Protein AF-A0AAE0QGV6-F1 (afdb_monomer_lite)

Sequence (103 aa):
AIHGFRETERLQWGGVCAGVVERLRATAFPEGGPLLGPVHVLDLDKAGFIKPHVDSVKFCGSTISGLCLLSDSVMRLVSVENSADWACLLLQRRSLYILSVSV

pLDDT: me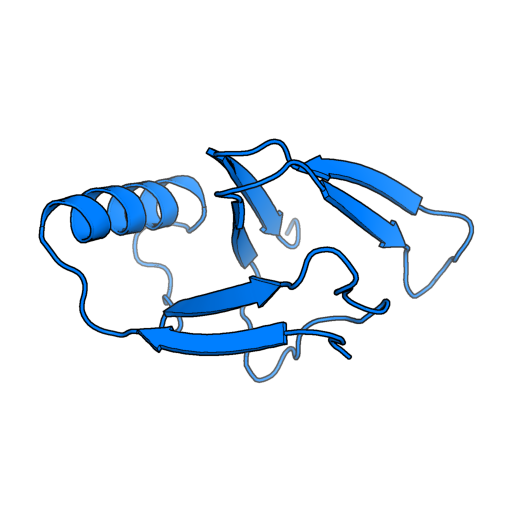an 92.51, std 8.09, range [51.16, 98.56]

Organism: NCBI:txid175788

Foldseek 3Di:
DKDQKDKDWDPDDDPVVVVVVVVQCPVADDPPDDDQDGDMDMDHDPPIDDDDDDDDCVRDPQKDKDFAADAKDKDKDADPVDRVDIDIDTRGHGDMDMHGDDD

Secondary structure (DSSP, 8-state):
-EEEEEEEEES---HHHHHHHHHHHHHHS-TTPPPPSSEEEEEEEEEEEE-S----TTT--SEEEEE--SS-EEEEEE-SS-TT-EEEEEE-TT-EEEEE---

Structure (mmCIF, N/CA/C/O backbone):
data_AF-A0AAE0QGV6-F1
#
_entry.id   AF-A0AAE0QGV6-F1
#
loop_
_atom_site.group_PDB
_atom_site.id
_atom_site.type_symbol
_atom_site.label_atom_id
_atom_site.label_alt_id
_atom_site.label_comp_id
_atom_site.label_asym_id
_atom_site.label_entity_id
_atom_site.label_seq_id
_atom_site.pdbx_PDB_ins_code
_atom_site.Cartn_x
_atom_site.Cartn_y
_atom_site.Cartn_z
_atom_site.occupancy
_atom_site.B_iso_or_equiv
_atom_site.auth_seq_id
_atom_site.auth_comp_id
_atom_site.auth_asym_id
_atom_site.auth_atom_id
_atom_site.pdbx_PDB_model_num
ATOM 1 N N . ALA A 1 1 ? 3.467 10.095 -10.476 1.00 89.25 1 ALA A N 1
ATOM 2 C CA . ALA A 1 1 ? 3.938 8.715 -10.223 1.00 89.25 1 ALA A CA 1
ATOM 3 C C . ALA A 1 1 ? 2.818 7.703 -10.450 1.00 89.25 1 ALA A C 1
ATOM 5 O O . ALA A 1 1 ? 3.051 6.682 -11.085 1.00 89.25 1 ALA A O 1
ATOM 6 N N . ILE A 1 2 ? 1.605 8.007 -9.986 1.00 97.19 2 ILE A N 1
ATOM 7 C CA . ILE A 1 2 ? 0.435 7.135 -10.087 1.00 97.19 2 ILE A CA 1
ATOM 8 C C . ILE A 1 2 ? -0.465 7.599 -11.242 1.00 97.19 2 ILE A C 1
ATOM 10 O O . ILE A 1 2 ? -0.553 8.797 -11.514 1.00 97.19 2 ILE A O 1
ATOM 14 N N . HIS A 1 3 ? -1.088 6.660 -11.949 1.00 98.31 3 HIS A N 1
ATOM 15 C CA . HIS A 1 3 ? -1.965 6.894 -13.095 1.00 98.31 3 HIS A CA 1
ATOM 16 C C . HIS A 1 3 ? -3.287 6.145 -12.908 1.00 98.31 3 HIS A C 1
ATOM 18 O O . HIS A 1 3 ? -3.278 5.023 -12.412 1.00 98.31 3 HIS A O 1
ATOM 24 N N . GLY A 1 4 ? -4.405 6.750 -13.328 1.00 98.06 4 GLY A N 1
ATOM 25 C CA . GLY A 1 4 ? -5.735 6.135 -13.222 1.00 98.06 4 GLY A CA 1
ATOM 26 C C . GLY A 1 4 ? -6.139 5.868 -11.773 1.00 98.06 4 GLY A C 1
ATOM 27 O O . GLY A 1 4 ? -6.418 4.729 -11.417 1.00 98.06 4 GLY A O 1
ATOM 28 N N . PHE A 1 5 ? -6.102 6.896 -10.923 1.00 98.50 5 PHE A N 1
ATOM 29 C CA . PHE A 1 5 ? -6.325 6.741 -9.489 1.00 98.50 5 PHE A CA 1
ATOM 30 C C . PHE A 1 5 ? -7.142 7.884 -8.896 1.00 98.50 5 PHE A C 1
ATOM 32 O O . PHE A 1 5 ? -7.211 8.980 -9.457 1.00 98.50 5 PHE A O 1
ATOM 39 N N . ARG A 1 6 ? -7.710 7.622 -7.722 1.00 98.31 6 ARG A N 1
ATOM 40 C CA . ARG A 1 6 ? -8.197 8.631 -6.780 1.00 98.31 6 ARG A CA 1
ATOM 41 C C . ARG A 1 6 ? -7.668 8.297 -5.392 1.00 98.31 6 ARG A C 1
ATOM 43 O O . ARG A 1 6 ? -7.422 7.133 -5.085 1.00 98.31 6 ARG A O 1
ATOM 50 N N . GLU A 1 7 ? -7.509 9.303 -4.548 1.00 97.94 7 GLU A N 1
ATOM 51 C CA . GLU A 1 7 ? -6.956 9.111 -3.211 1.00 97.94 7 GLU A CA 1
ATOM 52 C C . GLU A 1 7 ? -7.643 9.986 -2.168 1.00 97.94 7 GLU A C 1
ATOM 54 O O . GLU A 1 7 ? -8.290 10.987 -2.481 1.00 97.94 7 GLU A O 1
ATOM 59 N N . THR A 1 8 ? -7.520 9.575 -0.912 1.00 96.75 8 THR A N 1
ATOM 60 C CA . THR A 1 8 ? -7.916 10.365 0.250 1.00 96.75 8 THR A CA 1
ATOM 61 C C . THR A 1 8 ? -6.993 10.043 1.406 1.00 96.75 8 THR A C 1
ATOM 63 O O . THR A 1 8 ? -6.442 8.951 1.514 1.00 96.75 8 THR A O 1
ATOM 66 N N . GLU A 1 9 ? -6.907 10.975 2.335 1.00 96.19 9 GLU A N 1
ATOM 67 C CA . GLU A 1 9 ? -6.270 10.766 3.621 1.00 96.19 9 GLU A CA 1
ATOM 68 C C . GLU A 1 9 ? -7.333 10.635 4.715 1.00 96.19 9 GLU A C 1
ATOM 70 O O . GLU A 1 9 ? -8.349 11.337 4.701 1.00 96.19 9 GLU A O 1
ATOM 75 N N . ARG A 1 10 ? -7.150 9.694 5.648 1.00 94.38 10 ARG A N 1
ATOM 76 C CA . ARG A 1 10 ? -8.118 9.406 6.714 1.00 94.38 10 ARG A CA 1
ATOM 77 C C . ARG A 1 10 ? -7.448 9.358 8.082 1.00 94.38 10 ARG A C 1
ATOM 79 O O . ARG A 1 10 ? -6.570 8.540 8.344 1.00 94.38 10 ARG A O 1
ATOM 86 N N . LEU A 1 11 ? -7.928 10.219 8.978 1.00 91.12 11 LEU A N 1
ATOM 87 C CA . LEU A 1 11 ? -7.581 10.198 10.404 1.00 91.12 11 LEU A CA 1
ATOM 88 C C . LEU A 1 11 ? -8.536 9.322 11.216 1.00 91.12 11 LEU A C 1
ATOM 90 O O . LEU A 1 11 ? -8.120 8.654 12.157 1.00 91.12 11 LEU A O 1
ATOM 94 N N . GLN A 1 12 ? -9.819 9.338 10.857 1.00 91.75 12 GLN A N 1
ATOM 95 C CA . GLN A 1 12 ? -10.884 8.693 11.616 1.00 91.75 12 GLN A CA 1
ATOM 96 C C . GLN A 1 12 ? -11.439 7.490 10.862 1.00 91.75 12 GLN A C 1
ATOM 98 O O . GLN A 1 12 ? -11.649 7.540 9.648 1.00 91.75 12 GLN A O 1
ATOM 103 N N . TRP A 1 13 ? -11.711 6.427 11.613 1.00 93.25 13 TRP A N 1
ATOM 104 C CA . TRP A 1 13 ? -12.190 5.150 11.105 1.00 93.25 13 TRP A CA 1
ATOM 105 C C . TRP A 1 13 ? -13.393 4.686 11.927 1.00 93.25 13 TRP A C 1
ATOM 107 O O . TRP A 1 13 ? -13.405 4.829 13.148 1.00 93.25 13 TRP A O 1
ATOM 117 N N . GLY A 1 14 ? -14.402 4.109 11.269 1.00 93.69 14 GLY A N 1
ATOM 118 C CA . GLY A 1 14 ? -15.489 3.421 11.974 1.00 93.69 14 GLY A CA 1
ATOM 119 C C . GLY A 1 14 ? -14.970 2.194 12.732 1.00 93.69 14 GLY A C 1
ATOM 120 O O . GLY A 1 14 ? -13.919 1.658 12.383 1.00 93.69 14 GLY A O 1
ATOM 121 N N . GLY A 1 15 ? -15.715 1.719 13.737 1.00 91.38 15 GLY A N 1
ATOM 122 C CA . GLY A 1 15 ? -15.226 0.716 14.699 1.00 91.38 15 GLY A CA 1
ATOM 123 C C . GLY A 1 15 ? -14.606 -0.546 14.080 1.00 91.38 15 GLY A C 1
ATOM 124 O O . GLY A 1 15 ? -13.541 -0.980 14.510 1.00 91.38 15 GLY A O 1
ATOM 125 N N . VAL A 1 16 ? -15.210 -1.095 13.019 1.00 91.44 16 VAL A N 1
ATOM 126 C CA . VAL A 1 16 ? -14.667 -2.274 12.315 1.00 91.44 16 VAL A CA 1
ATOM 127 C C . VAL A 1 16 ? -13.317 -1.967 11.657 1.00 91.44 16 VAL A C 1
ATOM 129 O O . VAL A 1 16 ? -12.360 -2.721 11.829 1.00 91.44 16 VAL A O 1
ATOM 132 N N . CYS A 1 17 ? -13.214 -0.854 10.926 1.00 93.50 17 CYS A N 1
ATOM 133 C CA . CYS A 1 17 ? -11.976 -0.466 10.249 1.00 93.50 17 CYS A CA 1
ATOM 134 C C . CYS A 1 17 ? -10.889 -0.060 11.245 1.00 93.50 17 CYS A C 1
ATOM 136 O O . CYS A 1 17 ? -9.728 -0.390 11.028 1.00 93.50 17 CYS A O 1
ATOM 138 N N . ALA A 1 18 ? -11.262 0.592 12.350 1.00 93.25 18 ALA A N 1
ATOM 139 C CA . ALA A 1 18 ? -10.331 0.960 13.409 1.00 93.25 18 ALA A CA 1
ATOM 140 C C . ALA A 1 18 ? -9.592 -0.277 13.940 1.00 93.25 18 ALA A C 1
ATOM 142 O O . ALA A 1 18 ? -8.366 -0.287 13.965 1.00 93.25 18 ALA A O 1
ATOM 143 N N . GLY A 1 19 ? -10.309 -1.369 14.233 1.00 94.31 19 GLY A N 1
ATOM 144 C CA . GLY A 1 19 ? -9.681 -2.620 14.669 1.00 94.31 19 GLY A CA 1
ATOM 145 C C . 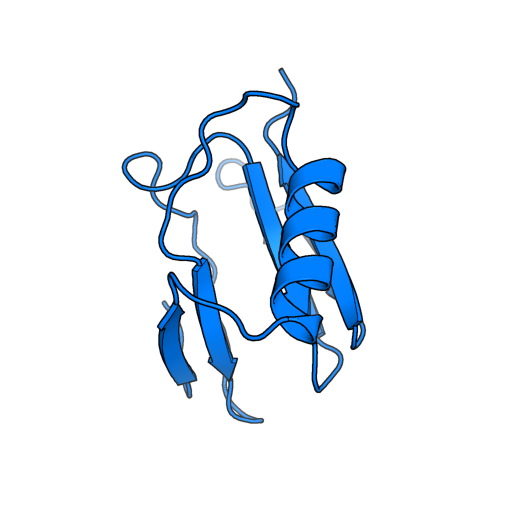GLY A 1 19 ? -8.716 -3.225 13.639 1.00 94.31 19 GLY A C 1
ATOM 146 O O . GLY A 1 19 ? -7.688 -3.784 14.009 1.00 94.31 19 GLY A O 1
ATOM 147 N N . VAL A 1 20 ? -9.004 -3.099 12.339 1.00 94.44 20 VAL A N 1
ATOM 148 C CA . VAL A 1 20 ? -8.093 -3.566 11.275 1.00 94.44 20 VAL A CA 1
ATOM 149 C C . VAL A 1 20 ? -6.833 -2.703 11.208 1.00 94.44 20 VAL A C 1
ATOM 151 O O . VAL A 1 20 ? -5.733 -3.249 11.124 1.00 94.44 20 VAL A O 1
ATOM 154 N N . VAL A 1 21 ? -6.987 -1.379 11.265 1.00 93.12 21 VAL A N 1
ATOM 155 C CA . VAL A 1 21 ? -5.871 -0.423 11.233 1.00 93.12 21 VAL A CA 1
ATOM 156 C C . VAL A 1 21 ? -4.965 -0.601 12.454 1.00 93.12 21 VAL A C 1
ATOM 158 O O . VAL A 1 21 ? -3.748 -0.600 12.301 1.00 93.12 21 VAL A O 1
ATOM 161 N N . GLU A 1 22 ? -5.525 -0.840 13.640 1.00 91.81 22 GLU A N 1
ATOM 162 C CA . GLU A 1 22 ? -4.735 -1.128 14.845 1.00 91.81 22 GLU A CA 1
ATOM 163 C C . GLU A 1 22 ? -3.946 -2.438 14.731 1.00 91.81 22 GLU A C 1
ATOM 165 O O . GLU A 1 22 ? -2.761 -2.475 15.058 1.00 91.81 22 GLU A O 1
ATOM 170 N N . ARG A 1 23 ? -4.538 -3.507 14.177 1.00 93.31 23 ARG A N 1
ATOM 171 C CA . ARG A 1 23 ? -3.785 -4.748 13.916 1.00 93.31 23 ARG A CA 1
ATOM 172 C C . ARG A 1 23 ? -2.659 -4.544 12.908 1.00 93.31 23 ARG A C 1
ATOM 174 O O . ARG A 1 23 ? -1.579 -5.093 13.103 1.00 93.31 23 ARG A O 1
ATOM 181 N N . LEU A 1 24 ? -2.901 -3.776 11.843 1.00 93.19 24 LEU A N 1
ATOM 182 C CA . LEU A 1 24 ? -1.858 -3.407 10.883 1.00 93.19 24 LEU A CA 1
ATOM 183 C C . LEU A 1 24 ? -0.711 -2.704 11.607 1.00 93.19 24 LEU A C 1
ATOM 185 O O . LEU A 1 24 ? 0.438 -3.111 11.449 1.00 93.19 24 LEU A O 1
ATOM 189 N N . ARG A 1 25 ? -1.032 -1.695 12.426 1.00 91.81 25 ARG A N 1
ATOM 190 C CA . ARG A 1 25 ? -0.054 -0.922 13.198 1.00 91.81 25 ARG A CA 1
ATOM 191 C C . ARG A 1 25 ? 0.795 -1.823 14.088 1.00 91.81 25 ARG A C 1
ATOM 193 O O . ARG A 1 25 ? 2.011 -1.809 13.953 1.00 91.81 25 ARG A O 1
ATOM 200 N N . ALA A 1 26 ? 0.151 -2.661 14.896 1.00 92.31 26 ALA A N 1
ATOM 201 C CA . ALA A 1 26 ? 0.823 -3.592 15.801 1.00 92.31 26 ALA A CA 1
ATOM 202 C C . ALA A 1 26 ? 1.667 -4.660 15.080 1.00 92.31 26 ALA A C 1
ATOM 204 O O . ALA A 1 26 ? 2.625 -5.170 15.648 1.00 92.31 26 ALA A O 1
ATOM 205 N N . THR A 1 27 ? 1.311 -5.020 13.842 1.00 93.38 27 THR A N 1
ATOM 206 C CA . THR A 1 27 ? 2.048 -6.029 13.061 1.00 93.38 27 THR A CA 1
ATOM 207 C C . THR A 1 27 ? 3.254 -5.431 12.341 1.00 93.38 27 THR A C 1
ATOM 209 O O . THR A 1 27 ? 4.288 -6.080 12.231 1.00 93.38 27 THR A O 1
ATOM 212 N N . ALA A 1 28 ? 3.107 -4.225 11.789 1.00 92.19 28 ALA A N 1
ATOM 213 C CA . ALA A 1 28 ? 4.086 -3.659 10.867 1.00 92.19 28 ALA A CA 1
ATOM 214 C C . ALA A 1 28 ? 5.046 -2.657 11.509 1.00 92.19 28 ALA A C 1
ATOM 216 O O . ALA A 1 28 ? 6.129 -2.438 10.974 1.00 92.19 28 ALA A O 1
ATOM 217 N N . PHE A 1 29 ? 4.663 -2.037 12.624 1.00 90.19 29 PHE A N 1
ATOM 218 C CA . PHE A 1 29 ? 5.445 -0.982 13.254 1.00 90.19 29 PHE A CA 1
ATOM 219 C C . PHE A 1 29 ? 5.840 -1.388 14.677 1.00 90.19 29 PHE A C 1
ATOM 221 O O . PHE A 1 29 ? 5.053 -2.039 15.366 1.00 90.19 29 PHE A O 1
ATOM 228 N N . PRO A 1 30 ? 7.048 -1.012 15.133 1.00 85.69 30 PRO A N 1
ATOM 229 C CA . PRO A 1 30 ? 7.478 -1.287 16.496 1.00 85.69 30 PRO A CA 1
ATOM 230 C C . PRO A 1 30 ? 6.567 -0.581 17.503 1.00 85.69 30 PRO A C 1
ATOM 232 O O . PRO A 1 30 ? 6.096 0.536 17.269 1.00 85.69 30 PRO A O 1
ATOM 235 N N . GLU A 1 31 ? 6.346 -1.230 18.643 1.00 82.44 31 GLU A N 1
ATOM 236 C CA . GLU A 1 31 ? 5.538 -0.676 19.725 1.00 82.44 31 GLU A CA 1
ATOM 237 C C . GLU A 1 31 ? 6.123 0.661 20.208 1.00 82.44 31 GLU A C 1
ATOM 239 O O . GLU A 1 31 ? 7.329 0.798 20.408 1.00 82.44 31 GLU A O 1
ATOM 244 N N . GLY A 1 32 ? 5.269 1.680 20.341 1.00 74.44 32 GLY A N 1
ATOM 245 C CA . GLY A 1 32 ? 5.690 3.036 20.710 1.00 74.44 32 GLY A CA 1
ATOM 246 C C . GLY A 1 32 ? 6.435 3.812 19.613 1.00 74.44 32 GLY A C 1
ATOM 247 O O . GLY A 1 32 ? 6.818 4.959 19.845 1.00 74.44 32 GLY A O 1
ATOM 248 N N . GLY A 1 33 ? 6.629 3.232 18.423 1.00 74.50 33 GLY A N 1
ATOM 249 C CA . GLY A 1 33 ? 7.210 3.926 17.277 1.00 74.50 33 GLY A CA 1
ATOM 250 C C . GLY A 1 33 ? 6.306 5.054 16.755 1.00 74.50 33 GLY A C 1
ATOM 251 O O . GLY A 1 33 ? 5.077 4.946 16.828 1.00 74.50 33 GLY A O 1
ATOM 252 N N . PRO A 1 34 ? 6.876 6.145 16.207 1.00 75.00 34 PRO A N 1
ATOM 253 C CA . PRO A 1 34 ? 6.083 7.231 15.650 1.00 75.00 34 PRO A CA 1
ATOM 254 C C . PRO A 1 34 ? 5.306 6.736 14.427 1.00 75.00 34 PRO A C 1
ATOM 256 O O . PRO A 1 34 ? 5.885 6.345 13.414 1.00 75.00 34 PRO A O 1
ATOM 259 N N . LEU A 1 35 ? 3.979 6.782 14.515 1.00 80.69 35 LEU A N 1
ATOM 260 C CA . LEU A 1 35 ? 3.104 6.554 13.374 1.00 80.69 35 LEU A CA 1
ATOM 261 C C . LEU A 1 35 ? 2.846 7.889 12.685 1.00 80.69 35 LEU A C 1
ATOM 263 O O . LEU A 1 35 ? 2.279 8.808 13.279 1.00 80.69 35 LEU A O 1
ATOM 267 N N . LEU A 1 36 ? 3.248 7.986 11.421 1.00 78.56 36 LEU A N 1
ATOM 268 C CA . LEU A 1 36 ? 2.882 9.118 10.582 1.00 78.56 36 LEU A CA 1
ATOM 269 C C . LEU A 1 36 ? 1.383 9.023 10.274 1.00 78.56 36 LEU A C 1
ATOM 271 O O . LEU A 1 36 ? 0.864 7.957 9.938 1.00 78.56 36 LEU A O 1
ATOM 275 N N . GLY A 1 37 ? 0.675 10.133 10.446 1.00 74.69 37 GLY A N 1
ATOM 276 C CA . GLY A 1 37 ? -0.721 10.268 10.041 1.00 74.69 37 GLY A CA 1
ATOM 277 C C . GLY A 1 37 ? -0.848 11.349 8.976 1.00 74.69 37 GLY A C 1
ATOM 278 O O . GLY A 1 37 ? 0.088 12.133 8.813 1.00 74.69 37 GLY A O 1
ATOM 279 N N . PRO A 1 38 ? -2.008 11.477 8.315 1.00 88.81 38 PRO A N 1
ATOM 280 C CA . PRO A 1 38 ? -3.142 10.539 8.203 1.00 88.81 38 PRO A CA 1
ATOM 281 C C . PRO A 1 38 ? -2.839 9.243 7.426 1.00 88.81 38 PRO A C 1
ATOM 283 O O . PRO A 1 38 ? -1.833 9.138 6.739 1.00 88.81 38 PRO A O 1
ATOM 286 N N . VAL A 1 39 ? -3.728 8.241 7.519 1.00 93.44 39 VAL A N 1
ATOM 287 C CA . VAL A 1 39 ? -3.606 7.013 6.711 1.00 93.44 39 VAL A CA 1
ATOM 288 C C . VAL A 1 39 ? -4.019 7.320 5.274 1.00 93.44 39 VAL A C 1
ATOM 290 O O . VAL A 1 39 ? -5.142 7.772 5.030 1.00 93.44 39 VAL A O 1
ATOM 293 N N . HIS A 1 40 ? -3.123 7.046 4.331 1.00 95.12 40 HIS A N 1
ATOM 294 C CA . HIS A 1 40 ? -3.373 7.194 2.902 1.00 95.12 40 HIS A CA 1
ATOM 295 C C . HIS A 1 40 ? -4.233 6.043 2.372 1.00 95.12 40 HIS A C 1
ATOM 297 O O . HIS A 1 40 ? -3.978 4.871 2.651 1.00 95.12 40 HIS A O 1
ATOM 303 N N . VAL A 1 41 ? -5.279 6.380 1.621 1.00 97.12 41 VAL A N 1
ATOM 304 C CA . VAL A 1 41 ? -6.156 5.426 0.943 1.00 97.12 41 VAL A CA 1
ATOM 305 C C . VAL A 1 41 ? -6.095 5.712 -0.544 1.00 97.12 41 VAL A C 1
ATOM 307 O O . VAL A 1 41 ? -6.557 6.758 -1.002 1.00 97.12 41 VAL A O 1
ATOM 310 N N . LEU A 1 42 ? -5.557 4.750 -1.282 1.00 98.19 42 LEU A N 1
ATOM 311 C CA . LEU A 1 42 ? -5.412 4.803 -2.726 1.00 98.19 42 LEU A CA 1
ATOM 312 C C . LEU A 1 42 ? -6.404 3.847 -3.386 1.00 98.19 42 LEU A C 1
ATOM 314 O O . LEU A 1 42 ? -6.457 2.664 -3.051 1.00 98.19 42 LEU A O 1
ATOM 318 N N . ASP A 1 43 ? -7.164 4.360 -4.346 1.00 98.44 43 ASP A N 1
ATOM 319 C CA . ASP A 1 43 ? -8.055 3.575 -5.190 1.00 98.44 43 ASP A CA 1
ATOM 320 C C . ASP A 1 43 ? -7.568 3.659 -6.639 1.00 98.44 43 ASP A C 1
ATOM 322 O O . ASP A 1 43 ? -7.480 4.746 -7.219 1.00 98.44 43 ASP A O 1
ATOM 326 N N . LEU A 1 44 ? -7.207 2.504 -7.194 1.00 98.44 44 LEU A N 1
ATOM 327 C CA . LEU A 1 44 ? -6.707 2.358 -8.555 1.00 98.44 44 LEU A CA 1
ATOM 328 C C . LEU A 1 44 ? -7.829 1.850 -9.456 1.00 98.44 44 LEU A C 1
ATOM 330 O O . LEU A 1 44 ? -8.472 0.841 -9.164 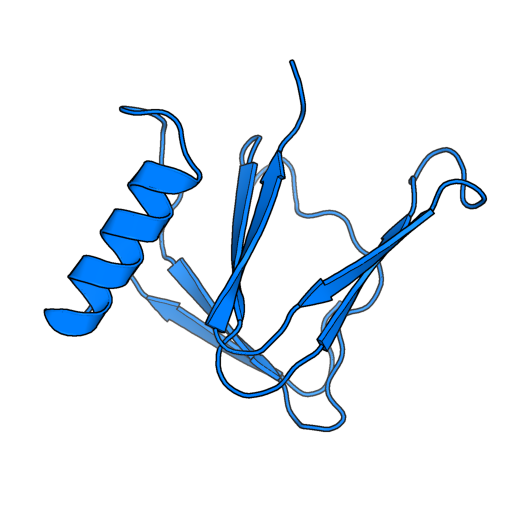1.00 98.44 44 LEU A O 1
ATOM 334 N N . ASP A 1 45 ? -8.008 2.517 -10.592 1.00 98.12 45 ASP A N 1
ATOM 335 C CA . ASP A 1 45 ? -8.818 1.990 -11.681 1.00 98.12 45 ASP A CA 1
ATOM 336 C C . ASP A 1 45 ? -8.219 0.674 -12.210 1.00 98.12 45 ASP A C 1
ATOM 338 O O . ASP A 1 45 ? -7.031 0.392 -12.047 1.00 98.12 45 ASP A O 1
ATOM 342 N N . LYS A 1 46 ? -9.022 -0.123 -12.919 1.00 97.38 46 LYS A N 1
ATOM 343 C CA . LYS A 1 46 ? -8.592 -1.383 -13.538 1.00 97.38 46 LYS A CA 1
ATOM 344 C C . LYS A 1 46 ? -7.392 -1.205 -14.476 1.00 97.38 46 LYS A C 1
ATOM 346 O O . LYS A 1 46 ? -6.572 -2.113 -14.586 1.00 97.38 46 LYS A O 1
ATOM 351 N N . ALA A 1 47 ? -7.313 -0.071 -15.175 1.00 97.75 47 ALA A N 1
ATOM 352 C CA . ALA A 1 47 ? -6.176 0.288 -16.026 1.00 97.75 47 ALA A CA 1
ATOM 353 C C . ALA A 1 47 ? -5.151 1.193 -15.312 1.00 97.75 47 ALA A C 1
ATOM 355 O O . ALA A 1 47 ? -4.174 1.628 -15.926 1.00 97.75 47 ALA A O 1
ATOM 356 N N . GLY A 1 48 ? -5.382 1.503 -14.035 1.00 98.12 48 GLY A N 1
ATOM 357 C CA . GLY A 1 48 ? -4.504 2.310 -13.206 1.00 98.12 48 GLY A CA 1
ATOM 358 C C . GLY A 1 48 ? -3.234 1.562 -12.814 1.00 98.12 48 GLY A C 1
ATOM 359 O O . GLY A 1 48 ? -3.203 0.336 -12.715 1.00 98.12 48 GLY A O 1
ATOM 360 N N . PHE A 1 49 ? -2.155 2.311 -12.609 1.00 98.19 49 PHE A N 1
ATOM 361 C CA . PHE A 1 49 ? -0.864 1.749 -12.229 1.00 98.19 49 PHE A CA 1
ATOM 362 C C . PHE A 1 49 ? 0.018 2.775 -11.522 1.00 98.19 49 PHE A C 1
ATOM 364 O O . PHE A 1 49 ? -0.172 3.989 -11.622 1.00 98.19 49 PHE A O 1
ATOM 371 N N . ILE A 1 50 ? 1.036 2.264 -10.837 1.00 98.25 50 ILE A N 1
ATOM 372 C CA . ILE A 1 50 ? 2.039 3.054 -10.133 1.00 98.25 50 ILE A CA 1
ATOM 373 C C . ILE A 1 50 ? 3.380 2.868 -10.850 1.00 98.25 50 ILE A C 1
ATOM 375 O O . ILE A 1 50 ? 3.837 1.742 -11.039 1.00 98.25 50 ILE A O 1
ATOM 379 N N . LYS A 1 51 ? 4.006 3.964 -11.292 1.00 97.75 51 LYS A N 1
ATOM 380 C CA . LYS A 1 51 ? 5.354 3.928 -11.886 1.00 97.75 51 LYS A CA 1
ATOM 381 C C . LYS A 1 51 ? 6.420 3.652 -10.816 1.00 97.75 51 LYS A C 1
ATOM 383 O O . LYS A 1 51 ? 6.185 3.980 -9.651 1.00 97.75 51 LYS A O 1
ATOM 388 N N . PRO A 1 52 ? 7.601 3.124 -11.194 1.00 96.62 52 PRO A N 1
ATOM 389 C CA . PRO A 1 52 ? 8.721 2.978 -10.269 1.00 96.62 52 PRO A CA 1
ATOM 390 C C . PRO A 1 52 ? 9.036 4.307 -9.576 1.00 96.62 52 PRO A C 1
ATOM 392 O O . PRO A 1 52 ? 9.183 5.334 -10.241 1.00 96.62 52 PRO A O 1
ATOM 395 N N . HIS A 1 53 ? 9.095 4.285 -8.250 1.00 95.31 53 HIS A N 1
ATOM 396 C CA . HIS A 1 53 ? 9.463 5.426 -7.419 1.00 95.31 53 HIS A CA 1
ATOM 397 C C . HIS A 1 53 ? 9.926 4.933 -6.045 1.00 95.31 53 HIS A C 1
ATOM 399 O O . HIS A 1 53 ? 9.697 3.779 -5.683 1.00 95.31 53 HIS A O 1
ATOM 405 N N . VAL A 1 54 ? 10.584 5.824 -5.308 1.00 92.69 54 VAL A N 1
ATOM 406 C CA . VAL A 1 54 ? 10.921 5.645 -3.896 1.00 92.69 54 VAL A CA 1
ATOM 407 C C . VAL A 1 54 ? 10.149 6.701 -3.118 1.00 92.69 54 VAL A C 1
ATOM 409 O O . VAL A 1 54 ? 10.154 7.874 -3.505 1.00 92.69 54 VAL A O 1
ATOM 412 N N . ASP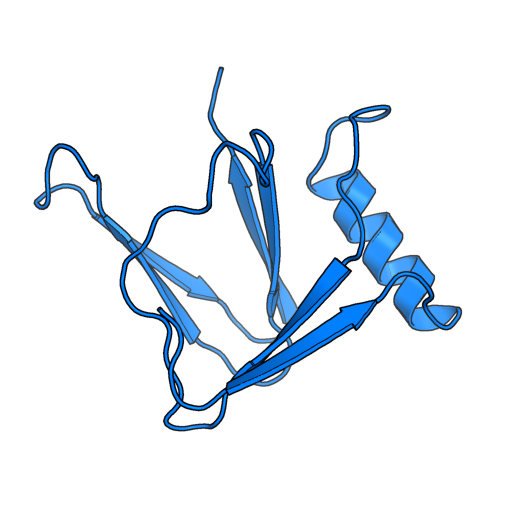 A 1 55 ? 9.479 6.281 -2.049 1.00 90.31 55 ASP A N 1
ATOM 413 C CA . ASP A 1 55 ? 8.758 7.185 -1.158 1.00 90.31 55 ASP A CA 1
ATOM 414 C C . ASP A 1 55 ? 9.711 8.217 -0.543 1.00 90.31 55 ASP A C 1
ATOM 416 O O . ASP A 1 55 ? 10.907 7.988 -0.345 1.00 90.31 55 ASP A O 1
ATOM 420 N N . SER A 1 56 ? 9.189 9.407 -0.260 1.00 85.25 56 SER A N 1
ATOM 421 C CA . SER A 1 56 ? 10.029 10.503 0.208 1.00 85.25 56 SER A CA 1
ATOM 422 C C . SER A 1 56 ? 10.518 10.265 1.635 1.00 85.25 56 SER A C 1
ATOM 424 O O . SER A 1 56 ? 9.720 10.241 2.566 1.00 85.25 56 SER A O 1
ATOM 426 N N . VAL A 1 57 ? 11.838 10.264 1.837 1.00 81.38 57 VAL A N 1
ATOM 427 C CA . VAL A 1 57 ? 12.468 10.195 3.174 1.00 81.38 57 VAL A CA 1
ATOM 428 C C . VAL A 1 57 ? 12.075 11.341 4.116 1.00 81.38 57 VAL A C 1
ATOM 430 O O . VAL A 1 57 ? 12.300 11.262 5.317 1.00 81.38 57 VAL A O 1
ATOM 433 N N . LYS A 1 58 ? 11.508 12.433 3.586 1.00 75.06 58 LYS A N 1
ATOM 434 C CA . LYS A 1 58 ? 11.022 13.565 4.392 1.00 75.06 58 LYS A CA 1
ATOM 435 C C . LYS A 1 58 ? 9.644 13.307 5.000 1.00 75.06 58 LYS A C 1
ATOM 437 O O . LYS A 1 58 ? 9.301 13.941 5.992 1.00 75.06 58 LYS A O 1
ATOM 442 N N . PHE A 1 59 ? 8.859 12.428 4.380 1.00 75.88 59 PHE A N 1
ATOM 443 C CA . PHE A 1 59 ? 7.444 12.211 4.690 1.00 75.88 59 PHE A CA 1
ATOM 444 C C . PHE A 1 59 ? 7.113 10.746 4.994 1.00 75.88 59 PHE A C 1
ATOM 446 O O . PHE A 1 59 ? 5.980 10.443 5.348 1.00 75.88 59 PHE A O 1
ATOM 453 N N . CYS A 1 60 ? 8.081 9.840 4.863 1.00 80.06 60 CYS A N 1
ATOM 454 C CA . CYS A 1 60 ? 7.961 8.427 5.193 1.00 80.06 60 CYS A CA 1
ATOM 455 C C . CYS A 1 60 ? 9.101 8.023 6.128 1.00 80.06 60 CYS A C 1
ATOM 457 O O . CYS A 1 60 ? 10.242 8.454 5.959 1.00 80.06 60 CYS A O 1
ATOM 459 N N . GLY A 1 61 ? 8.765 7.219 7.140 1.00 85.00 61 GLY A N 1
ATOM 460 C CA . GLY A 1 61 ? 9.738 6.649 8.067 1.00 85.00 61 GLY A CA 1
ATOM 461 C C . GLY A 1 61 ? 10.490 5.461 7.462 1.00 85.00 61 GLY A C 1
ATOM 462 O O . GLY A 1 61 ? 10.486 5.241 6.254 1.00 85.00 61 GLY A O 1
ATOM 463 N N . SER A 1 62 ? 11.105 4.649 8.320 1.00 88.00 62 SER A N 1
ATOM 464 C CA . SER A 1 62 ? 11.851 3.447 7.918 1.00 88.00 62 SER A CA 1
ATOM 465 C C . SER A 1 62 ? 10.974 2.267 7.488 1.00 88.00 62 SER A C 1
ATOM 467 O O . SER A 1 62 ? 11.514 1.271 7.006 1.00 88.00 62 SER A O 1
ATOM 469 N N . THR A 1 63 ? 9.651 2.366 7.664 1.00 91.50 63 THR A N 1
ATOM 470 C CA . THR A 1 63 ? 8.689 1.308 7.345 1.00 91.50 63 THR A CA 1
ATOM 471 C C . THR A 1 63 ? 7.487 1.862 6.589 1.00 91.50 63 THR A C 1
ATOM 473 O O . THR A 1 63 ? 6.882 2.851 7.003 1.00 91.50 63 THR A O 1
ATOM 476 N N . ILE A 1 64 ? 7.104 1.166 5.521 1.00 93.31 64 ILE A N 1
ATOM 477 C CA . ILE A 1 64 ? 5.868 1.361 4.765 1.00 93.31 64 ILE A CA 1
ATOM 478 C C . ILE A 1 64 ? 5.073 0.063 4.843 1.00 93.31 64 ILE A C 1
ATOM 480 O O . ILE A 1 64 ? 5.613 -1.025 4.650 1.00 93.31 64 ILE A O 1
ATOM 484 N N . SER A 1 65 ? 3.777 0.172 5.113 1.00 94.69 65 SER A N 1
ATOM 485 C CA . SER A 1 65 ? 2.888 -0.979 5.212 1.00 94.69 65 SER A CA 1
ATOM 486 C C . SER A 1 65 ? 1.568 -0.685 4.518 1.00 94.69 65 SER A C 1
ATOM 488 O O . SER A 1 65 ? 0.990 0.382 4.723 1.00 94.69 65 SER A O 1
ATOM 490 N N . GLY A 1 66 ? 1.103 -1.617 3.686 1.00 96.12 66 GLY A N 1
ATOM 491 C CA . GLY A 1 66 ? -0.102 -1.439 2.880 1.00 96.12 66 GLY A CA 1
ATOM 492 C C . GLY A 1 66 ? -1.000 -2.670 2.875 1.00 96.12 66 GLY A C 1
ATOM 493 O O . GLY A 1 66 ? -0.533 -3.806 2.777 1.00 96.12 66 GLY A O 1
ATOM 494 N N . LEU A 1 67 ? -2.312 -2.432 2.968 1.00 97.44 67 LEU A N 1
ATOM 495 C CA . LEU A 1 67 ? -3.350 -3.453 2.821 1.00 97.44 67 LEU A CA 1
ATOM 496 C C . LEU A 1 67 ? -3.942 -3.414 1.414 1.00 97.44 67 LEU A C 1
ATOM 498 O O . LEU A 1 67 ? -4.494 -2.400 0.989 1.00 97.44 67 LEU A O 1
ATOM 502 N N . CYS A 1 68 ? -3.901 -4.545 0.720 1.00 98.06 68 CYS A N 1
ATOM 503 C CA . CYS A 1 68 ? -4.550 -4.721 -0.577 1.00 98.06 68 CYS A CA 1
ATOM 504 C C . CYS A 1 68 ? -5.984 -5.211 -0.362 1.00 98.06 68 CYS 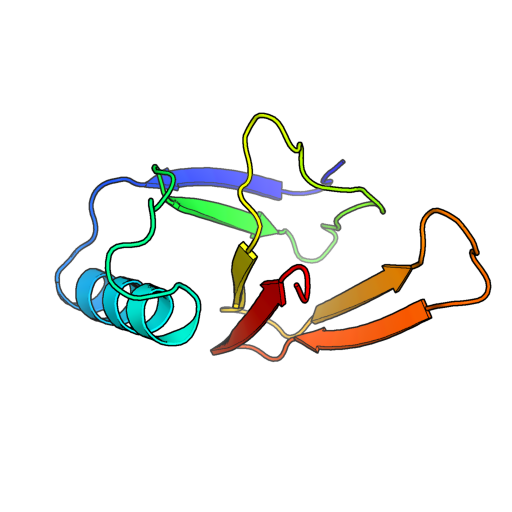A C 1
ATOM 506 O O . CYS A 1 68 ? -6.209 -6.041 0.509 1.00 98.06 68 CYS A O 1
ATOM 508 N N . LEU A 1 69 ? -6.976 -4.733 -1.121 1.00 97.44 69 LEU A N 1
ATOM 509 C CA . LEU A 1 69 ? -8.393 -4.989 -0.793 1.00 97.44 69 LEU A CA 1
ATOM 510 C C . LEU A 1 69 ? -9.182 -5.709 -1.890 1.00 97.44 69 LEU A C 1
ATOM 512 O O . LEU A 1 69 ? -9.717 -6.787 -1.632 1.00 97.44 69 LEU A O 1
ATOM 516 N N . LEU A 1 70 ? -9.304 -5.105 -3.076 1.00 98.25 70 LEU A N 1
ATOM 517 C CA . LEU A 1 70 ? -10.316 -5.494 -4.068 1.00 98.25 70 LEU A CA 1
ATOM 518 C C . LEU A 1 70 ? -9.827 -6.562 -5.055 1.00 98.25 70 LEU A C 1
ATOM 520 O O . LEU A 1 70 ? -10.503 -7.572 -5.253 1.00 98.25 70 LEU A O 1
ATOM 524 N N . SER A 1 71 ? -8.654 -6.359 -5.650 1.00 98.06 71 SER A N 1
ATOM 525 C CA . SER A 1 71 ? -8.074 -7.235 -6.670 1.00 98.06 71 SER A CA 1
ATOM 526 C C . SER A 1 71 ? -6.610 -7.534 -6.381 1.00 98.06 71 SER A C 1
ATOM 528 O O . SER A 1 71 ? -5.921 -6.741 -5.738 1.00 98.06 71 SER A O 1
ATOM 530 N N . ASP A 1 72 ? -6.143 -8.671 -6.888 1.00 98.38 72 ASP A N 1
ATOM 531 C CA . ASP A 1 72 ? -4.735 -9.041 -6.838 1.00 98.38 72 ASP A CA 1
ATOM 532 C C . ASP A 1 72 ? -3.913 -8.091 -7.724 1.00 98.38 72 ASP A C 1
ATOM 534 O O . ASP A 1 72 ? -4.382 -7.620 -8.764 1.00 98.38 72 ASP A O 1
ATOM 538 N N . SER A 1 73 ? -2.679 -7.812 -7.319 1.00 98.19 73 SER A N 1
ATOM 539 C CA . SER A 1 73 ? -1.733 -6.988 -8.074 1.00 98.19 73 SER A CA 1
ATOM 540 C C . SER A 1 73 ? -0.303 -7.491 -7.890 1.00 98.19 73 SER A C 1
ATOM 542 O O . SER A 1 73 ? -0.037 -8.362 -7.061 1.00 98.19 73 SER A O 1
ATOM 544 N N . VAL A 1 74 ? 0.631 -6.964 -8.682 1.00 98.38 74 VAL A N 1
ATOM 545 C CA . VAL A 1 74 ? 2.057 -7.274 -8.550 1.00 98.38 74 VAL A CA 1
ATOM 546 C C . VAL A 1 74 ? 2.811 -5.993 -8.238 1.00 98.38 74 VAL A C 1
ATOM 548 O O . VAL A 1 74 ? 2.752 -5.034 -9.006 1.00 98.38 74 VAL A O 1
ATOM 551 N N . MET A 1 75 ? 3.556 -6.000 -7.138 1.00 98.38 75 MET A N 1
ATOM 5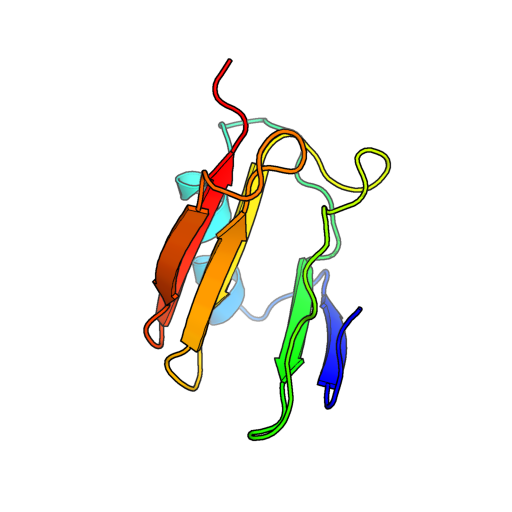52 C CA . MET A 1 75 ? 4.523 -4.956 -6.823 1.00 98.38 75 MET A CA 1
ATOM 553 C C . MET A 1 75 ? 5.906 -5.421 -7.261 1.00 98.38 75 MET A C 1
ATOM 555 O O . MET A 1 75 ? 6.392 -6.459 -6.815 1.00 98.38 75 MET A O 1
ATOM 559 N N . ARG A 1 76 ? 6.549 -4.653 -8.141 1.00 98.00 76 ARG A N 1
ATOM 560 C CA . ARG A 1 76 ? 7.933 -4.896 -8.546 1.00 98.00 76 ARG A CA 1
ATOM 561 C C . ARG A 1 76 ? 8.857 -3.965 -7.773 1.00 98.00 76 ARG A C 1
ATOM 563 O O . ARG A 1 76 ? 8.724 -2.750 -7.880 1.00 98.00 76 ARG A O 1
ATOM 570 N N . LEU A 1 77 ? 9.803 -4.550 -7.051 1.00 97.44 77 LEU A N 1
ATOM 571 C CA . LEU A 1 77 ? 10.893 -3.843 -6.392 1.00 97.44 77 LEU A CA 1
ATOM 572 C C . LEU A 1 77 ? 12.141 -3.965 -7.262 1.00 97.44 77 LEU A C 1
ATOM 574 O O . LEU A 1 77 ? 12.441 -5.052 -7.754 1.00 97.44 77 LEU A O 1
ATOM 578 N N . VAL A 1 78 ? 12.839 -2.853 -7.466 1.00 97.06 78 VAL A N 1
ATOM 579 C CA . VAL A 1 78 ? 14.086 -2.783 -8.237 1.00 97.06 78 VAL A CA 1
ATOM 580 C C . VAL A 1 78 ? 15.064 -1.929 -7.443 1.00 97.06 78 VAL A C 1
ATOM 582 O O . VAL A 1 78 ? 14.673 -0.865 -6.958 1.00 97.06 78 VAL A O 1
ATOM 585 N N . SER A 1 79 ? 16.309 -2.381 -7.299 1.00 95.31 79 SER A N 1
ATOM 586 C CA . SER A 1 79 ? 17.348 -1.578 -6.652 1.00 95.31 79 SER A CA 1
ATOM 587 C C . SER A 1 79 ? 17.635 -0.313 -7.465 1.00 95.31 79 SER A C 1
ATOM 589 O O . SER A 1 79 ? 17.742 -0.345 -8.692 1.00 95.31 79 SER A O 1
ATOM 591 N N . VAL A 1 80 ? 17.772 0.814 -6.763 1.00 94.38 80 VAL A N 1
ATOM 592 C CA . VAL A 1 80 ? 18.154 2.101 -7.366 1.00 94.38 80 VAL A CA 1
ATOM 593 C C . VAL A 1 80 ? 19.618 2.081 -7.819 1.00 94.38 80 VAL A C 1
ATOM 595 O O . VAL A 1 80 ? 19.972 2.767 -8.774 1.00 94.38 80 VAL A O 1
ATOM 598 N N . GLU A 1 81 ? 20.458 1.278 -7.164 1.00 95.94 81 GLU A N 1
ATOM 599 C CA . GLU A 1 81 ? 21.890 1.162 -7.461 1.00 95.94 81 GLU A CA 1
ATOM 600 C C . GLU A 1 81 ? 22.164 0.163 -8.589 1.00 95.94 81 GLU A C 1
ATOM 602 O O . GLU A 1 81 ? 23.062 0.373 -9.404 1.00 95.94 81 GLU A O 1
ATOM 607 N N . ASN A 1 82 ? 21.372 -0.912 -8.663 1.00 96.31 82 ASN A N 1
ATOM 608 C CA . ASN A 1 82 ? 21.556 -1.979 -9.639 1.00 96.31 82 ASN A CA 1
ATOM 609 C C . ASN A 1 82 ? 20.220 -2.508 -10.176 1.00 96.31 82 ASN A C 1
ATOM 611 O O . ASN A 1 82 ? 19.545 -3.314 -9.544 1.00 96.31 82 ASN A O 1
ATOM 615 N N . SER A 1 83 ? 19.873 -2.129 -11.405 1.00 94.69 83 SER A N 1
ATOM 616 C CA . SER A 1 83 ? 18.619 -2.565 -12.042 1.00 94.69 83 SER A CA 1
ATOM 617 C C . SER A 1 83 ? 18.511 -4.075 -12.314 1.00 94.69 83 SER A C 1
ATOM 619 O O . SER A 1 83 ? 17.409 -4.560 -12.582 1.00 94.69 83 SER A O 1
ATOM 621 N N . ALA A 1 84 ? 19.619 -4.823 -12.240 1.00 97.19 84 ALA A N 1
ATOM 622 C CA . ALA A 1 84 ? 19.592 -6.282 -12.323 1.00 97.19 84 ALA A CA 1
ATOM 623 C C . ALA A 1 84 ? 19.027 -6.932 -11.047 1.00 97.19 84 ALA A C 1
ATOM 625 O O . ALA A 1 84 ? 18.518 -8.050 -11.121 1.00 97.19 84 ALA A O 1
ATOM 626 N N . ASP A 1 85 ? 19.050 -6.223 -9.916 1.00 97.31 85 ASP A N 1
ATOM 627 C CA . ASP A 1 85 ? 18.519 -6.700 -8.644 1.00 97.31 85 ASP A CA 1
ATOM 628 C C . ASP A 1 85 ? 17.051 -6.291 -8.519 1.00 97.31 85 ASP A C 1
ATOM 630 O O . ASP A 1 85 ? 16.709 -5.124 -8.291 1.00 97.31 85 ASP A O 1
ATOM 634 N N . TRP A 1 86 ? 16.159 -7.264 -8.697 1.00 97.88 86 TRP A N 1
ATOM 635 C CA . TRP A 1 86 ? 14.721 -7.040 -8.642 1.00 97.88 86 TRP A CA 1
ATOM 636 C C . TRP A 1 86 ? 13.966 -8.233 -8.062 1.00 97.88 86 TRP A C 1
ATOM 638 O O . TRP A 1 86 ? 14.400 -9.381 -8.131 1.00 97.88 86 TRP A O 1
ATOM 648 N N . ALA A 1 87 ? 12.782 -7.948 -7.529 1.00 97.44 87 ALA A N 1
ATOM 649 C CA . ALA A 1 87 ? 11.836 -8.945 -7.048 1.00 97.44 87 ALA A CA 1
ATOM 650 C C . ALA A 1 87 ? 10.407 -8.551 -7.436 1.00 97.44 87 ALA A C 1
ATOM 652 O O . ALA A 1 87 ? 10.076 -7.369 -7.544 1.00 97.44 87 ALA A O 1
ATOM 653 N N . CYS A 1 88 ? 9.545 -9.545 -7.646 1.00 98.06 88 CYS A N 1
ATOM 654 C CA . CYS A 1 88 ? 8.109 -9.338 -7.825 1.00 98.06 88 CYS A CA 1
ATOM 655 C C . CYS A 1 88 ? 7.360 -9.951 -6.643 1.00 98.06 88 CYS A C 1
ATOM 657 O O . CYS A 1 88 ? 7.514 -11.135 -6.354 1.00 98.06 88 CYS A O 1
ATOM 659 N N . LEU A 1 89 ? 6.531 -9.143 -5.990 1.00 98.06 89 LEU A N 1
ATOM 660 C CA . LEU A 1 89 ? 5.658 -9.552 -4.900 1.00 98.06 89 LEU A CA 1
ATOM 661 C C . LEU A 1 89 ? 4.234 -9.684 -5.438 1.00 98.06 89 LEU A C 1
ATOM 663 O O . LEU A 1 89 ? 3.685 -8.720 -5.978 1.00 98.06 89 LEU A O 1
ATOM 667 N N . LEU A 1 90 ? 3.634 -10.865 -5.286 1.00 98.44 90 LEU A N 1
ATOM 668 C CA . LEU A 1 90 ? 2.206 -11.043 -5.528 1.00 98.44 90 LEU A CA 1
ATOM 669 C C . LEU A 1 90 ? 1.434 -10.489 -4.328 1.00 98.44 90 LEU A C 1
ATOM 671 O O . LEU A 1 90 ? 1.508 -11.029 -3.226 1.00 98.44 90 LEU A O 1
ATOM 675 N N . LEU A 1 91 ? 0.676 -9.426 -4.562 1.00 98.50 91 LEU A N 1
ATOM 676 C CA . LEU A 1 91 ? -0.172 -8.781 -3.573 1.00 98.50 91 LEU A CA 1
ATOM 677 C C . LEU A 1 91 ? -1.614 -9.218 -3.804 1.00 98.50 91 LEU A C 1
ATOM 679 O O . LEU A 1 91 ? -2.346 -8.612 -4.588 1.00 98.50 91 LEU A O 1
ATOM 683 N N . GLN A 1 92 ? -2.003 -10.319 -3.169 1.00 98.56 92 GLN A N 1
ATOM 684 C CA . GLN A 1 92 ? -3.361 -10.840 -3.288 1.00 98.56 92 GLN A CA 1
ATOM 685 C C . GLN A 1 92 ? -4.365 -9.921 -2.587 1.00 98.56 92 GLN A C 1
ATOM 687 O O . GLN A 1 92 ? -4.049 -9.210 -1.633 1.00 98.56 92 GLN A O 1
ATOM 692 N N . ARG A 1 93 ? -5.628 -9.959 -3.005 1.00 98.06 93 ARG A N 1
ATOM 693 C CA . ARG A 1 93 ? -6.699 -9.274 -2.283 1.00 98.06 93 ARG A CA 1
ATOM 694 C C . ARG A 1 93 ? -6.667 -9.666 -0.797 1.00 98.06 93 ARG A C 1
ATOM 696 O O . ARG A 1 93 ? -6.601 -10.847 -0.450 1.00 98.06 93 ARG A O 1
ATOM 703 N N . ARG A 1 94 ? -6.769 -8.670 0.080 1.00 96.94 94 ARG A N 1
ATOM 704 C CA . ARG A 1 94 ? -6.667 -8.781 1.547 1.00 96.94 94 ARG A CA 1
ATOM 705 C C . ARG A 1 94 ? -5.287 -9.196 2.073 1.00 96.94 94 ARG A C 1
ATOM 707 O O . ARG A 1 94 ? -5.200 -9.607 3.227 1.00 96.94 94 ARG A O 1
ATOM 714 N N . SER A 1 95 ? -4.223 -9.077 1.275 1.00 97.81 95 SER A N 1
ATOM 715 C CA . SER A 1 95 ? -2.849 -9.223 1.765 1.00 97.81 95 SER A CA 1
ATOM 716 C C . SER A 1 95 ? -2.354 -7.954 2.457 1.00 97.81 95 SER A C 1
ATOM 718 O O . SER A 1 95 ? -2.765 -6.843 2.117 1.00 97.81 95 SER A O 1
ATOM 720 N N . LEU A 1 96 ? -1.411 -8.133 3.378 1.00 97.69 96 LEU A N 1
ATOM 721 C CA . LEU A 1 96 ? -0.584 -7.075 3.947 1.00 97.69 96 LEU A CA 1
ATOM 722 C C . LEU A 1 96 ? 0.819 -7.190 3.346 1.00 97.69 96 LEU A C 1
ATOM 724 O O . LEU A 1 96 ? 1.370 -8.290 3.322 1.00 97.69 96 LEU A O 1
ATOM 728 N N . TYR A 1 97 ? 1.401 -6.080 2.902 1.00 97.50 97 TYR A N 1
ATOM 729 C CA . TYR A 1 97 ? 2.834 -6.010 2.620 1.00 97.50 97 TYR A CA 1
ATOM 730 C C . TYR A 1 97 ? 3.511 -5.046 3.589 1.00 97.50 97 TYR A C 1
ATOM 732 O O . TYR A 1 97 ? 2.905 -4.067 4.023 1.00 97.50 97 TYR A O 1
ATOM 740 N N . ILE A 1 98 ? 4.772 -5.330 3.910 1.00 95.81 98 ILE A N 1
ATOM 741 C CA . ILE A 1 98 ? 5.615 -4.502 4.770 1.00 95.81 98 ILE A CA 1
ATOM 742 C C . ILE A 1 98 ? 6.953 -4.339 4.056 1.00 95.81 98 ILE A C 1
ATOM 744 O O . ILE A 1 98 ? 7.609 -5.328 3.732 1.00 95.81 98 ILE A O 1
ATOM 748 N N . LEU A 1 99 ? 7.335 -3.094 3.795 1.00 94.25 99 LEU A N 1
ATOM 749 C CA . LEU A 1 99 ? 8.655 -2.720 3.308 1.00 94.25 99 LEU A CA 1
ATOM 750 C C . LEU A 1 99 ? 9.352 -1.969 4.434 1.00 94.25 99 LEU A C 1
ATOM 752 O O . LEU A 1 99 ? 8.890 -0.905 4.839 1.00 94.25 99 LEU A O 1
ATOM 756 N N . SER A 1 100 ? 10.442 -2.522 4.948 1.00 90.12 100 SER A N 1
ATOM 757 C CA . SER A 1 100 ? 11.221 -1.904 6.017 1.00 90.12 100 SER A CA 1
ATOM 758 C C . SER A 1 100 ? 12.701 -1.931 5.686 1.00 90.12 100 SER A C 1
ATOM 760 O O . SER A 1 100 ? 13.207 -2.919 5.149 1.00 90.12 100 SER A O 1
ATOM 762 N N . VAL A 1 101 ? 13.409 -0.871 6.060 1.00 84.50 101 VAL A N 1
ATOM 763 C CA . VAL A 1 101 ? 14.872 -0.895 6.072 1.00 84.50 101 VAL A CA 1
ATOM 764 C C . VAL A 1 101 ? 15.313 -1.846 7.186 1.00 84.50 101 VAL A C 1
ATOM 766 O O . VAL A 1 101 ? 14.889 -1.693 8.330 1.00 84.50 101 VAL A O 1
ATOM 769 N N . SER A 1 102 ? 16.124 -2.850 6.849 1.00 65.19 102 SER A N 1
ATOM 770 C CA . SER A 1 102 ? 16.793 -3.674 7.862 1.00 65.19 102 SER A CA 1
ATOM 771 C C . SER A 1 102 ? 17.965 -2.873 8.420 1.00 65.19 102 SER A C 1
ATOM 773 O O . SER A 1 102 ? 18.794 -2.400 7.642 1.00 65.19 102 SER A O 1
ATOM 775 N N . VAL A 1 103 ? 17.975 -2.674 9.738 1.00 51.16 103 VAL A N 1
ATOM 776 C CA . VAL A 1 103 ? 19.076 -2.038 10.479 1.00 51.16 103 VAL A CA 1
ATOM 777 C C . VAL A 1 103 ? 20.086 -3.089 10.904 1.00 51.16 103 VAL A C 1
ATOM 779 O O . VAL A 1 103 ? 19.633 -4.194 11.281 1.00 51.16 103 VAL A O 1
#

InterPro domains:
  IPR032870 Alpha-ketoglutarate-dependent dioxygenase alkB homologue 7-like [PTHR21052] (1-100)
  IPR037151 Alpha-ketoglutarate-dependent dioxygenase AlkB-like superfamily [G3DSA:2.60.120.590] (1-103)

Radius of gyration: 14.53 Å; chains: 1; bounding box: 37×25×37 Å